Protein AF-A0A285B069-F1 (afdb_monomer_lite)

Sequence (95 aa):
MEKVTLKVKNGPDIAFNGEEVAYEHILEEDTALRVYDTEKGHWLMTLTSNDDVLLKHEIIENKSVESLVKSLGYTAYAKSIYKQLGIDTTNNLDI

Structure (mmCIF, N/CA/C/O backbone):
data_AF-A0A285B069-F1
#
_entry.id   AF-A0A285B069-F1
#
loop_
_atom_site.group_PDB
_atom_site.id
_atom_site.type_symbol
_atom_site.label_atom_id
_atom_site.label_alt_id
_atom_site.label_comp_id
_atom_site.label_asym_id
_atom_site.label_entity_id
_atom_site.label_seq_id
_atom_site.pdbx_PDB_ins_code
_atom_site.Cartn_x
_atom_site.Cartn_y
_atom_site.Cartn_z
_atom_site.occupancy
_atom_site.B_iso_or_equiv
_atom_site.auth_seq_id
_atom_site.auth_comp_id
_atom_site.auth_asym_id
_atom_site.auth_atom_id
_atom_site.pdbx_PDB_model_num
ATOM 1 N N . MET A 1 1 ? -12.580 -8.400 -2.240 1.00 89.88 1 MET A N 1
ATOM 2 C CA . MET A 1 1 ? -11.280 -9.092 -2.052 1.00 89.88 1 MET A CA 1
ATOM 3 C C . MET A 1 1 ? -10.988 -10.093 -3.156 1.00 89.88 1 MET A C 1
ATOM 5 O O . MET A 1 1 ? -11.813 -10.950 -3.459 1.00 89.88 1 MET A O 1
ATOM 9 N N . GLU A 1 2 ? -9.788 -9.987 -3.712 1.00 94.62 2 GLU A N 1
ATOM 10 C CA . GLU A 1 2 ? -9.225 -10.837 -4.759 1.00 94.62 2 GLU A CA 1
ATOM 11 C C . GLU A 1 2 ? -7.770 -11.204 -4.432 1.00 94.62 2 GLU A C 1
ATOM 13 O O . GLU A 1 2 ? -7.180 -10.675 -3.487 1.00 94.62 2 GLU A O 1
ATOM 18 N N . LYS A 1 3 ? -7.182 -12.128 -5.197 1.00 96.62 3 LYS A N 1
ATOM 19 C CA . LYS A 1 3 ? -5.771 -12.487 -5.036 1.00 96.62 3 LYS A CA 1
ATOM 20 C C . LYS A 1 3 ? -4.891 -11.446 -5.730 1.00 96.62 3 LYS A C 1
ATOM 22 O O . LYS A 1 3 ? -4.838 -11.404 -6.955 1.00 96.62 3 LYS A O 1
ATOM 27 N N . VAL A 1 4 ? -4.142 -10.682 -4.948 1.00 96.81 4 VAL A N 1
ATOM 28 C CA . VAL A 1 4 ? -3.151 -9.708 -5.416 1.00 96.81 4 VAL A CA 1
ATOM 29 C C . VAL A 1 4 ? -1.774 -10.370 -5.469 1.00 96.81 4 VAL A C 1
ATOM 31 O O . VAL A 1 4 ? -1.420 -11.163 -4.593 1.00 96.81 4 VAL A O 1
ATOM 34 N N . THR A 1 5 ? -0.992 -10.063 -6.506 1.00 97.00 5 THR A N 1
ATOM 35 C CA . THR A 1 5 ? 0.397 -10.527 -6.656 1.00 97.00 5 THR A CA 1
ATOM 36 C C . THR A 1 5 ? 1.313 -9.330 -6.884 1.00 97.00 5 THR A C 1
ATOM 38 O O . THR A 1 5 ? 1.086 -8.544 -7.797 1.00 97.00 5 THR A O 1
ATOM 41 N N . LEU A 1 6 ? 2.343 -9.194 -6.051 1.00 96.19 6 LEU A N 1
ATOM 42 C CA . LEU A 1 6 ? 3.346 -8.137 -6.112 1.00 96.19 6 LEU A CA 1
ATOM 43 C C . LEU A 1 6 ? 4.655 -8.713 -6.645 1.00 96.19 6 LEU A C 1
ATOM 45 O O . LEU A 1 6 ? 5.200 -9.663 -6.074 1.00 96.19 6 LEU A O 1
ATOM 49 N N . LYS A 1 7 ? 5.177 -8.102 -7.707 1.00 97.06 7 LYS A N 1
ATOM 50 C CA . LYS A 1 7 ? 6.427 -8.515 -8.342 1.00 97.06 7 LYS A CA 1
ATOM 51 C C . LYS A 1 7 ? 7.629 -8.055 -7.527 1.00 97.06 7 LYS A C 1
ATOM 53 O O . LYS A 1 7 ? 7.754 -6.866 -7.242 1.00 97.06 7 LYS A O 1
ATOM 58 N N . VAL A 1 8 ? 8.552 -8.956 -7.201 1.00 95.38 8 VAL A N 1
ATOM 59 C CA . VAL A 1 8 ? 9.762 -8.618 -6.427 1.00 95.38 8 VAL A CA 1
ATOM 60 C C . VAL A 1 8 ? 11.008 -8.757 -7.297 1.00 95.38 8 VAL A C 1
ATOM 62 O O . VAL A 1 8 ? 11.235 -9.782 -7.939 1.00 95.38 8 VAL A O 1
ATOM 65 N N . LYS A 1 9 ? 11.864 -7.728 -7.326 1.00 92.75 9 LYS A N 1
ATOM 66 C CA . LYS A 1 9 ? 13.113 -7.791 -8.099 1.00 92.75 9 LYS A CA 1
ATOM 67 C C . LYS A 1 9 ? 14.049 -8.839 -7.501 1.00 92.75 9 LYS A C 1
ATOM 69 O O . LYS A 1 9 ? 14.421 -8.735 -6.338 1.00 92.75 9 LYS A O 1
ATOM 74 N N . ASN A 1 10 ? 14.496 -9.786 -8.327 1.00 91.94 10 ASN A N 1
ATOM 75 C CA . ASN A 1 10 ? 15.445 -10.840 -7.946 1.00 91.94 10 ASN A CA 1
ATOM 76 C C . ASN A 1 10 ? 14.960 -11.745 -6.794 1.00 91.94 10 ASN A C 1
ATOM 78 O O . ASN A 1 10 ? 15.781 -12.299 -6.065 1.00 91.94 10 ASN A O 1
ATOM 82 N N . GLY A 1 11 ? 13.646 -11.896 -6.619 1.00 90.44 11 GLY A N 1
ATOM 83 C CA . GLY A 1 11 ? 13.063 -12.710 -5.557 1.00 90.44 11 GLY A CA 1
ATOM 84 C C . GLY A 1 11 ? 11.739 -13.344 -5.977 1.00 90.44 11 GLY A C 1
ATOM 85 O O . GLY A 1 11 ? 11.258 -13.083 -7.080 1.00 90.44 11 GLY A O 1
ATOM 86 N N . PRO A 1 12 ? 11.162 -14.204 -5.123 1.00 93.38 12 PRO A N 1
ATOM 87 C CA . PRO A 1 12 ? 9.822 -14.720 -5.347 1.00 93.38 12 PRO A CA 1
ATOM 88 C C . PRO A 1 12 ? 8.789 -13.599 -5.204 1.00 93.38 12 PRO A C 1
ATOM 90 O O . PRO A 1 12 ? 8.907 -12.743 -4.324 1.00 93.38 12 PRO A O 1
ATOM 93 N N . ASP A 1 13 ? 7.759 -13.648 -6.042 1.00 96.56 13 ASP A N 1
ATOM 94 C CA . ASP A 1 13 ? 6.616 -12.748 -5.934 1.00 96.56 13 ASP A CA 1
ATOM 95 C C . ASP A 1 13 ? 5.872 -12.961 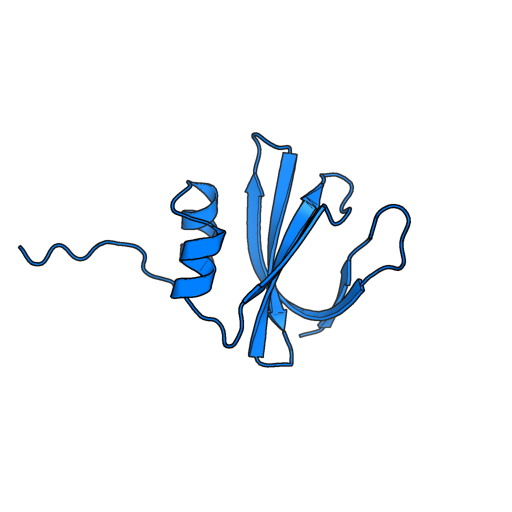-4.609 1.00 96.56 13 ASP A C 1
ATOM 97 O O . ASP A 1 13 ? 5.814 -14.069 -4.063 1.00 96.56 13 ASP A O 1
ATOM 101 N N . ILE A 1 14 ? 5.269 -11.889 -4.103 1.00 94.94 14 ILE A N 1
ATOM 102 C CA . ILE A 1 14 ? 4.442 -11.924 -2.897 1.00 94.94 14 ILE A CA 1
ATOM 103 C C . ILE A 1 14 ? 2.985 -11.991 -3.333 1.00 94.94 14 ILE A C 1
ATOM 105 O O . ILE A 1 14 ? 2.526 -11.131 -4.076 1.00 94.94 14 ILE A O 1
ATOM 109 N N . ALA A 1 15 ? 2.240 -12.980 -2.847 1.00 96.38 15 ALA A N 1
ATOM 110 C CA . ALA A 1 15 ? 0.810 -13.091 -3.105 1.00 96.38 15 ALA A CA 1
ATOM 111 C C . ALA A 1 15 ? 0.011 -13.054 -1.801 1.00 96.38 15 ALA A C 1
ATOM 113 O O . ALA A 1 15 ? 0.399 -13.670 -0.808 1.00 96.38 15 ALA A O 1
ATOM 114 N N . PHE A 1 16 ? -1.121 -12.357 -1.821 1.00 96.06 16 PHE A N 1
ATOM 115 C CA . PHE A 1 16 ? -2.044 -12.250 -0.693 1.00 96.06 16 PHE A CA 1
ATOM 116 C C . PHE A 1 16 ? -3.465 -11.986 -1.200 1.00 96.06 16 PHE A C 1
ATOM 118 O O . PHE A 1 16 ? -3.649 -11.572 -2.342 1.00 96.06 16 PHE A O 1
ATOM 125 N N . ASN A 1 17 ? -4.474 -12.221 -0.362 1.00 97.88 17 ASN A N 1
ATOM 126 C CA . ASN A 1 17 ? -5.841 -11.815 -0.675 1.00 97.88 17 ASN A CA 1
ATOM 127 C C . ASN A 1 17 ? -6.116 -10.439 -0.071 1.00 97.88 17 ASN A C 1
ATOM 129 O O . ASN A 1 17 ? -5.908 -10.222 1.130 1.00 97.88 17 ASN A O 1
ATOM 133 N N . GLY A 1 18 ? -6.601 -9.522 -0.897 1.00 97.44 18 GLY A N 1
ATOM 134 C CA . GLY A 1 18 ? -6.924 -8.175 -0.464 1.00 97.44 18 GLY A CA 1
ATOM 135 C C . GLY A 1 18 ? -7.722 -7.393 -1.491 1.00 97.44 18 GLY A C 1
ATOM 136 O O . GLY A 1 18 ? -8.228 -7.939 -2.471 1.00 97.44 18 GLY A O 1
ATOM 137 N N . GLU A 1 19 ? -7.883 -6.111 -1.219 1.00 98.00 19 GLU A N 1
ATOM 138 C CA . GLU A 1 19 ? -8.616 -5.164 -2.048 1.00 98.00 19 GLU A CA 1
ATOM 139 C C . GLU A 1 19 ? -7.911 -3.817 -1.977 1.00 98.00 19 GLU A C 1
ATOM 141 O O . GLU A 1 19 ? -7.604 -3.350 -0.882 1.00 98.00 19 GLU A O 1
ATOM 146 N N . GLU A 1 20 ? -7.597 -3.219 -3.124 1.00 98.00 20 GLU A N 1
ATOM 147 C CA . GLU A 1 20 ? -7.009 -1.881 -3.146 1.00 98.00 20 GLU A CA 1
ATOM 148 C C . GLU A 1 20 ? -8.046 -0.872 -2.641 1.00 98.00 20 GLU A C 1
ATOM 150 O O . GLU A 1 20 ? -9.160 -0.801 -3.152 1.00 98.00 20 GLU A O 1
ATOM 155 N N . VAL A 1 21 ? -7.678 -0.110 -1.612 1.00 98.19 21 VAL A N 1
ATOM 156 C CA . VAL A 1 21 ? -8.550 0.880 -0.962 1.00 98.19 21 VAL A CA 1
ATOM 157 C C . VAL A 1 21 ? -8.013 2.304 -1.065 1.00 98.19 21 VAL A C 1
ATOM 159 O O . VAL A 1 21 ? -8.748 3.251 -0.793 1.00 98.19 21 VAL A O 1
ATOM 162 N N . ALA A 1 22 ? -6.748 2.472 -1.453 1.00 98.25 22 ALA A N 1
ATOM 163 C CA . ALA A 1 22 ? -6.193 3.770 -1.804 1.00 98.25 22 ALA A CA 1
ATOM 164 C C . ALA A 1 22 ? -5.000 3.632 -2.756 1.00 98.25 22 ALA A C 1
ATOM 166 O O . ALA A 1 22 ? -4.211 2.690 -2.645 1.00 98.25 22 ALA A O 1
ATOM 167 N N . TYR A 1 23 ? -4.845 4.619 -3.635 1.00 97.81 23 TYR A N 1
ATOM 168 C CA . TYR A 1 23 ? -3.767 4.698 -4.617 1.00 97.81 23 TYR A CA 1
ATOM 169 C C . TYR A 1 23 ? -3.298 6.141 -4.803 1.00 97.81 23 TYR A C 1
ATOM 171 O O . TYR A 1 23 ? -4.107 7.069 -4.828 1.00 97.81 23 TYR A O 1
ATOM 179 N N . GLU A 1 24 ? -1.990 6.328 -4.967 1.00 97.06 24 GLU A N 1
ATOM 180 C CA . GLU A 1 24 ? -1.412 7.598 -5.393 1.00 97.06 24 GLU A CA 1
ATOM 181 C C . GLU A 1 24 ? -0.137 7.390 -6.221 1.00 97.06 24 GLU A C 1
ATOM 183 O O . GLU A 1 24 ? 0.716 6.569 -5.871 1.00 97.06 24 GLU A O 1
ATOM 188 N N . HIS A 1 25 ? 0.019 8.166 -7.299 1.00 96.75 25 HIS A N 1
ATOM 189 C CA . HIS A 1 25 ? 1.250 8.200 -8.097 1.00 96.75 25 HIS A CA 1
ATOM 190 C C . HIS A 1 25 ? 2.115 9.376 -7.648 1.00 96.75 25 HIS A C 1
ATOM 192 O O . HIS A 1 25 ? 1.761 10.545 -7.802 1.00 96.75 25 HIS A O 1
ATOM 198 N N . ILE A 1 26 ? 3.280 9.070 -7.085 1.00 95.00 26 ILE A N 1
ATOM 199 C CA . ILE A 1 26 ? 4.246 10.054 -6.607 1.00 95.00 26 ILE A CA 1
ATOM 200 C C . ILE A 1 26 ? 5.133 10.465 -7.787 1.00 95.00 26 ILE A C 1
ATOM 202 O O . ILE A 1 26 ? 6.177 9.866 -8.040 1.00 95.00 26 ILE A O 1
ATOM 206 N N . LEU A 1 27 ? 4.707 11.502 -8.516 1.00 90.62 27 LEU A N 1
ATOM 207 C CA . LEU A 1 27 ? 5.361 11.972 -9.748 1.00 90.62 27 LEU A CA 1
ATOM 208 C C . L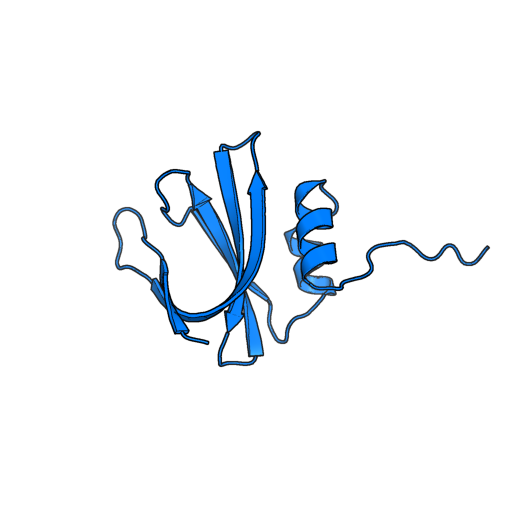EU A 1 27 ? 6.851 12.314 -9.582 1.00 90.62 27 LEU A C 1
ATOM 210 O O . LEU A 1 27 ? 7.626 12.107 -10.510 1.00 90.62 27 LEU A O 1
ATOM 214 N N . GLU A 1 28 ? 7.256 12.838 -8.422 1.00 90.38 28 GLU A N 1
ATOM 215 C CA . GLU A 1 28 ? 8.650 13.232 -8.156 1.00 90.38 28 GLU A CA 1
ATOM 216 C C . GLU A 1 28 ? 9.612 12.035 -8.123 1.00 90.38 28 GLU A C 1
ATOM 218 O O . GLU A 1 28 ? 10.779 12.169 -8.485 1.00 90.38 28 GLU A O 1
ATOM 223 N N . GLU A 1 29 ? 9.117 10.868 -7.710 1.00 90.31 29 GLU A N 1
ATOM 224 C CA . GLU A 1 29 ? 9.901 9.636 -7.572 1.00 90.31 29 GLU A CA 1
ATOM 225 C C . GLU A 1 29 ? 9.579 8.610 -8.669 1.00 90.31 29 GLU A C 1
ATOM 227 O O . GLU A 1 29 ? 10.252 7.586 -8.769 1.00 90.31 29 GLU A O 1
ATOM 232 N N . ASP A 1 30 ? 8.554 8.881 -9.482 1.00 94.69 30 ASP A N 1
ATOM 233 C CA . ASP A 1 30 ? 7.942 7.947 -10.429 1.00 94.69 30 ASP A CA 1
ATOM 234 C C . ASP A 1 30 ? 7.598 6.587 -9.785 1.00 94.69 30 ASP A C 1
ATOM 236 O O . ASP A 1 30 ? 7.900 5.503 -10.298 1.00 94.69 30 ASP A O 1
ATOM 240 N N . THR A 1 31 ? 6.979 6.655 -8.602 1.00 96.62 31 THR A N 1
ATOM 241 C CA . THR A 1 31 ? 6.571 5.492 -7.805 1.00 96.62 31 THR A CA 1
ATOM 242 C C . THR A 1 31 ? 5.082 5.512 -7.492 1.00 96.62 31 THR A C 1
ATOM 244 O O . THR A 1 31 ? 4.467 6.564 -7.346 1.00 96.62 31 THR A O 1
ATOM 247 N N . ALA A 1 32 ? 4.481 4.334 -7.358 1.00 97.19 32 ALA A N 1
ATOM 248 C CA . ALA A 1 32 ? 3.079 4.187 -6.997 1.00 97.19 32 ALA A CA 1
ATOM 249 C C . ALA A 1 32 ? 2.940 3.680 -5.560 1.00 97.19 32 ALA A C 1
ATOM 251 O O . ALA A 1 32 ? 3.423 2.596 -5.219 1.00 97.19 32 ALA A O 1
ATOM 252 N N . LEU A 1 33 ? 2.248 4.458 -4.732 1.00 97.62 33 LEU A N 1
ATOM 253 C CA . LEU A 1 33 ? 1.854 4.092 -3.381 1.00 97.62 33 LEU A CA 1
ATOM 254 C C . LEU A 1 33 ? 0.447 3.493 -3.421 1.00 97.62 33 LEU A C 1
ATOM 256 O O . LEU A 1 33 ? -0.492 4.130 -3.888 1.00 97.62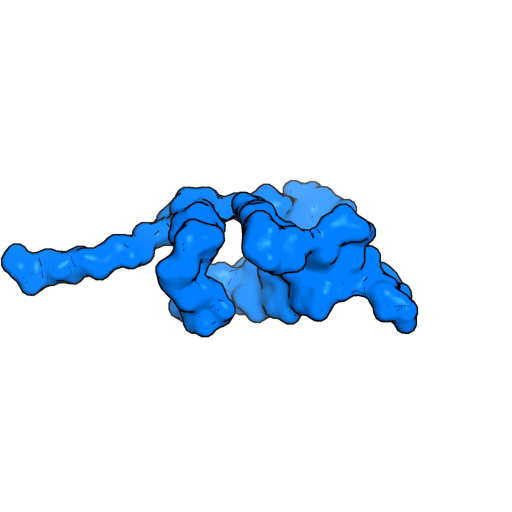 33 LEU A O 1
ATOM 260 N N . ARG A 1 34 ? 0.295 2.272 -2.912 1.00 98.00 34 ARG A N 1
ATOM 261 C CA . ARG A 1 34 ? -0.992 1.571 -2.808 1.00 98.00 34 ARG A CA 1
ATOM 262 C C . ARG A 1 34 ? -1.231 1.125 -1.380 1.00 98.00 34 ARG A C 1
ATOM 264 O O . ARG A 1 34 ? -0.287 0.744 -0.684 1.00 98.00 34 ARG A O 1
ATO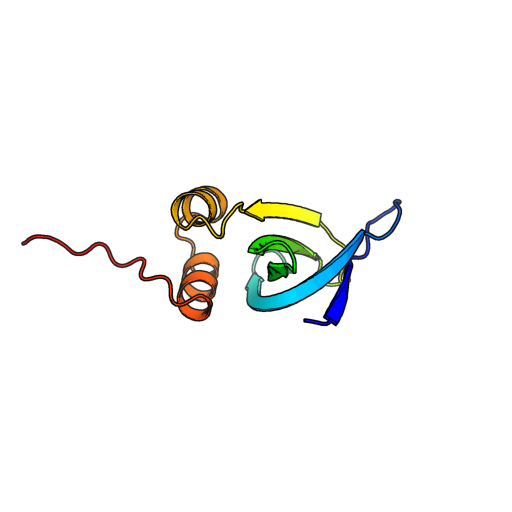M 271 N N . VAL A 1 35 ? -2.489 1.139 -0.966 1.00 98.38 35 VAL A N 1
ATOM 272 C CA . VAL A 1 35 ? -2.942 0.566 0.300 1.00 98.38 35 VAL A CA 1
ATOM 273 C C . VAL A 1 35 ? -3.996 -0.479 -0.010 1.00 98.38 35 VAL A C 1
ATOM 275 O O . VAL A 1 35 ? -4.992 -0.188 -0.668 1.00 98.38 35 VAL A O 1
ATOM 278 N N . TYR A 1 36 ? -3.781 -1.689 0.491 1.00 98.44 36 TYR A N 1
ATOM 279 C CA . TYR A 1 36 ? -4.710 -2.798 0.353 1.00 98.44 36 TYR 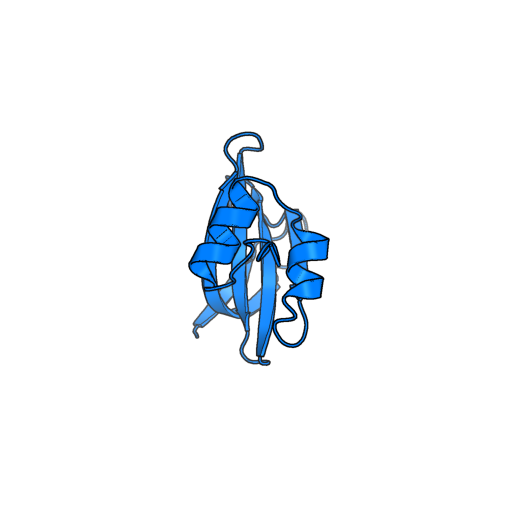A CA 1
ATOM 280 C C . TYR A 1 36 ? -5.330 -3.140 1.700 1.00 98.44 36 TYR A C 1
ATOM 282 O O . TYR A 1 36 ? -4.613 -3.311 2.686 1.00 98.44 36 TYR A O 1
ATOM 290 N N . ASP A 1 37 ? -6.647 -3.305 1.740 1.00 98.12 37 ASP A N 1
ATOM 291 C CA . ASP A 1 37 ? -7.322 -3.996 2.832 1.00 98.12 37 ASP A CA 1
ATOM 292 C C . ASP A 1 37 ? -7.122 -5.501 2.671 1.00 98.12 37 ASP A C 1
ATOM 294 O O . ASP A 1 37 ? -7.424 -6.076 1.626 1.00 98.12 37 ASP A O 1
ATOM 298 N N . THR A 1 38 ? -6.554 -6.140 3.685 1.00 97.75 38 THR A N 1
ATOM 299 C CA . THR A 1 38 ? -6.207 -7.564 3.645 1.00 97.75 38 THR A CA 1
ATOM 300 C C . THR A 1 38 ? -7.311 -8.406 4.271 1.00 97.75 38 THR A C 1
ATOM 302 O O . THR A 1 38 ? -8.011 -7.961 5.179 1.00 97.75 38 THR A O 1
ATOM 305 N N . GLU A 1 39 ? -7.413 -9.678 3.876 1.00 96.38 39 GLU A N 1
ATOM 306 C CA . GLU A 1 39 ? -8.376 -10.628 4.470 1.00 96.38 39 GLU A CA 1
ATOM 307 C C . GLU A 1 39 ? -8.255 -10.774 6.000 1.00 96.38 39 GLU A C 1
ATOM 309 O O . GLU A 1 39 ? -9.198 -11.188 6.670 1.00 96.38 39 GLU A O 1
ATOM 314 N N . LYS A 1 40 ? -7.095 -10.413 6.563 1.00 94.88 40 LYS A N 1
ATOM 315 C CA . LYS A 1 40 ? -6.800 -10.467 8.000 1.00 94.88 40 LYS A CA 1
ATOM 316 C C . LYS A 1 40 ? -7.191 -9.191 8.755 1.00 94.88 40 LYS A C 1
ATOM 318 O O . LYS A 1 40 ? -6.930 -9.095 9.949 1.00 94.88 40 LYS A O 1
ATOM 323 N N . GLY A 1 41 ? -7.799 -8.210 8.085 1.00 96.00 41 GLY A N 1
ATOM 324 C CA . GLY A 1 41 ? -8.221 -6.948 8.699 1.00 96.00 41 GLY A CA 1
ATOM 325 C C . GLY A 1 41 ? -7.070 -5.977 8.982 1.00 96.00 41 GLY A C 1
ATOM 326 O O . GLY A 1 41 ? -7.185 -5.114 9.852 1.00 96.00 41 GLY A O 1
ATOM 327 N N . HIS A 1 42 ? -5.950 -6.113 8.273 1.00 97.88 42 HIS A N 1
ATOM 328 C CA . HIS A 1 42 ? -4.836 -5.159 8.292 1.00 97.88 42 HIS A CA 1
ATOM 329 C C . HIS A 1 42 ? -4.790 -4.374 6.987 1.00 97.88 42 HIS A C 1
ATOM 331 O O . HIS A 1 42 ? -5.308 -4.842 5.971 1.00 97.88 42 HIS A O 1
ATOM 337 N N . TRP A 1 43 ? -4.096 -3.239 6.990 1.00 98.31 43 TRP A N 1
ATOM 338 C CA . TRP A 1 43 ? -3.683 -2.612 5.740 1.00 98.31 43 TRP A CA 1
ATOM 339 C C . TRP A 1 43 ? -2.288 -3.081 5.340 1.00 98.31 43 TRP A C 1
ATOM 341 O O . TRP A 1 43 ? -1.376 -3.102 6.163 1.00 98.31 43 TRP A O 1
ATOM 351 N N . LEU A 1 44 ? -2.112 -3.436 4.069 1.00 98.25 44 LEU A N 1
ATOM 352 C CA . LEU A 1 44 ? -0.798 -3.582 3.454 1.00 98.25 44 LEU A CA 1
ATOM 353 C C . LEU A 1 44 ? -0.531 -2.345 2.606 1.00 98.25 44 LEU A C 1
ATOM 355 O O . LEU A 1 44 ? -1.214 -2.107 1.614 1.00 98.25 44 LEU A O 1
ATOM 359 N N . MET A 1 45 ? 0.481 -1.581 2.983 1.00 97.88 45 MET A N 1
ATOM 360 C CA . MET A 1 45 ? 0.971 -0.461 2.200 1.00 97.88 45 MET A CA 1
ATOM 361 C C . MET A 1 45 ? 2.130 -0.928 1.322 1.00 97.88 45 MET A C 1
ATOM 363 O O . MET A 1 45 ? 3.038 -1.608 1.801 1.00 97.88 45 MET A O 1
ATOM 367 N N . THR A 1 46 ? 2.125 -0.560 0.045 1.00 97.88 46 THR A N 1
ATOM 368 C CA . THR A 1 46 ? 3.182 -0.917 -0.908 1.00 97.88 46 THR A CA 1
ATOM 369 C C . THR A 1 46 ? 3.624 0.296 -1.699 1.00 97.88 46 THR A C 1
ATOM 371 O O . THR A 1 46 ? 2.783 1.072 -2.141 1.00 97.88 46 THR A O 1
ATOM 374 N N . LEU A 1 47 ? 4.923 0.399 -1.946 1.00 97.19 47 LEU A N 1
ATOM 375 C CA . LEU A 1 47 ? 5.509 1.328 -2.897 1.00 97.19 47 LEU A CA 1
ATOM 376 C C . LEU A 1 47 ? 6.105 0.522 -4.050 1.00 97.19 47 LEU A C 1
ATOM 378 O O . LEU A 1 47 ? 6.951 -0.347 -3.810 1.00 97.19 47 LEU A O 1
ATOM 382 N N . THR A 1 48 ? 5.682 0.792 -5.282 1.00 97.38 48 THR A N 1
ATOM 383 C CA . THR A 1 48 ? 6.218 0.144 -6.488 1.00 97.38 48 THR A CA 1
ATOM 384 C C . THR A 1 48 ? 6.876 1.156 -7.414 1.00 97.38 48 THR A C 1
ATOM 386 O O . THR A 1 48 ? 6.519 2.331 -7.401 1.00 97.38 48 THR A O 1
ATOM 389 N N . SER A 1 49 ? 7.819 0.709 -8.240 1.00 96.31 49 SER A N 1
ATOM 390 C CA . SER A 1 49 ? 8.296 1.505 -9.374 1.00 96.31 49 SER A CA 1
ATOM 391 C C . SER A 1 49 ? 7.249 1.556 -10.493 1.00 96.31 49 SER A C 1
ATOM 393 O O . SER A 1 49 ? 6.258 0.824 -10.456 1.00 96.31 49 SER A O 1
ATOM 395 N N . ASN A 1 50 ? 7.515 2.373 -11.514 1.00 91.31 50 ASN A N 1
ATOM 396 C CA . ASN A 1 50 ? 6.743 2.444 -12.760 1.00 91.31 50 ASN A CA 1
ATOM 397 C C . ASN A 1 50 ? 6.711 1.114 -13.557 1.00 91.31 50 ASN A C 1
ATOM 399 O O . ASN A 1 50 ? 5.797 0.863 -14.329 1.00 91.31 50 ASN A O 1
ATOM 403 N N . ASP A 1 51 ? 7.661 0.203 -13.313 1.00 92.38 51 ASP A N 1
ATOM 404 C CA . ASP A 1 51 ? 7.660 -1.161 -13.881 1.00 92.38 51 ASP A CA 1
ATOM 405 C C . ASP A 1 51 ? 6.842 -2.174 -13.041 1.00 92.38 51 ASP A C 1
ATOM 407 O O . ASP A 1 51 ? 7.037 -3.391 -13.162 1.00 92.38 51 ASP A O 1
ATOM 411 N N . ASP A 1 52 ? 6.001 -1.684 -12.121 1.00 93.25 52 ASP A N 1
ATOM 412 C CA . ASP A 1 52 ? 5.214 -2.456 -11.145 1.00 93.25 52 ASP A CA 1
ATOM 413 C C . ASP A 1 52 ? 6.050 -3.423 -10.283 1.00 93.25 52 ASP A C 1
ATOM 415 O O . ASP A 1 52 ? 5.595 -4.479 -9.836 1.00 93.25 52 ASP A O 1
ATOM 419 N N . VAL A 1 53 ? 7.304 -3.057 -10.014 1.00 96.75 53 VAL A N 1
ATOM 420 C CA . VAL A 1 53 ? 8.193 -3.810 -9.125 1.00 96.75 53 VAL A CA 1
ATOM 421 C C . VAL A 1 53 ? 8.095 -3.253 -7.712 1.00 96.75 53 VAL A C 1
ATOM 423 O O . VAL A 1 53 ? 8.256 -2.054 -7.497 1.00 96.75 53 VAL A O 1
ATOM 426 N N . LEU A 1 54 ? 7.887 -4.128 -6.731 1.00 97.25 54 LEU A N 1
ATOM 427 C CA . LEU A 1 54 ? 7.834 -3.777 -5.319 1.00 97.25 54 LEU A CA 1
ATOM 428 C C . LEU A 1 54 ? 9.184 -3.234 -4.834 1.00 97.25 54 LEU A C 1
ATOM 430 O O . LEU A 1 54 ? 10.198 -3.933 -4.866 1.00 97.25 54 LEU A O 1
ATOM 434 N N . LEU A 1 55 ? 9.171 -1.994 -4.347 1.00 95.88 55 LEU A N 1
ATOM 435 C CA . LEU A 1 55 ? 10.322 -1.310 -3.756 1.00 95.88 55 LEU A CA 1
ATOM 436 C C . LEU A 1 55 ? 10.293 -1.404 -2.231 1.00 95.88 55 LEU A C 1
ATOM 438 O O . LEU A 1 55 ? 11.311 -1.676 -1.597 1.00 95.88 55 LEU A O 1
ATOM 442 N N . LYS A 1 56 ? 9.114 -1.193 -1.639 1.00 95.12 56 LYS A N 1
ATOM 443 C CA . LYS A 1 56 ? 8.888 -1.255 -0.193 1.00 95.12 56 LYS A CA 1
ATOM 444 C C . LYS A 1 56 ? 7.484 -1.776 0.089 1.00 95.12 56 LYS A C 1
ATOM 446 O O . LYS A 1 56 ? 6.559 -1.508 -0.671 1.00 95.12 56 LYS A O 1
ATOM 451 N N . HIS A 1 57 ? 7.316 -2.476 1.203 1.00 96.50 57 HIS A N 1
ATOM 452 C CA . HIS A 1 57 ? 6.002 -2.747 1.771 1.00 96.50 57 HIS A CA 1
ATOM 453 C C . HIS A 1 57 ? 6.032 -2.597 3.291 1.00 96.50 57 HIS A C 1
ATOM 455 O O . HIS A 1 57 ? 7.095 -2.675 3.908 1.00 96.50 57 HIS A O 1
ATOM 461 N N . GLU A 1 58 ? 4.865 -2.380 3.880 1.00 97.38 58 GLU A N 1
ATOM 462 C CA . GLU A 1 58 ? 4.677 -2.262 5.320 1.00 97.38 58 GLU A CA 1
ATOM 463 C C . GLU A 1 58 ? 3.264 -2.717 5.692 1.00 97.38 58 GLU A C 1
ATOM 465 O O . GLU A 1 58 ? 2.297 -2.365 5.016 1.00 97.38 58 GLU A O 1
ATOM 470 N N . ILE A 1 59 ? 3.140 -3.513 6.754 1.00 97.81 59 ILE A N 1
ATOM 471 C CA . ILE A 1 59 ? 1.840 -3.924 7.289 1.00 97.81 59 ILE A CA 1
ATOM 472 C C . ILE A 1 59 ? 1.461 -2.954 8.404 1.00 97.81 59 ILE A C 1
ATOM 474 O O . ILE A 1 59 ? 2.184 -2.817 9.387 1.00 97.81 59 ILE A O 1
ATOM 478 N N . ILE A 1 60 ? 0.303 -2.320 8.259 1.00 97.94 60 ILE A N 1
ATOM 479 C CA . ILE A 1 60 ? -0.327 -1.506 9.292 1.00 97.94 60 ILE A CA 1
ATOM 480 C C . ILE A 1 60 ? -1.380 -2.369 9.987 1.00 97.94 60 ILE A C 1
ATOM 482 O O . ILE A 1 60 ? -2.485 -2.598 9.477 1.00 97.94 60 ILE A O 1
ATOM 486 N N . GLU A 1 61 ? -1.011 -2.881 11.157 1.00 97.19 61 GLU A N 1
ATOM 487 C CA . GLU A 1 61 ? -1.872 -3.761 11.940 1.00 97.19 61 GLU A CA 1
ATOM 488 C C . GLU A 1 61 ? -3.153 -3.051 12.380 1.00 97.19 61 GLU A C 1
ATOM 490 O O . GLU A 1 61 ? -3.157 -1.869 12.729 1.00 97.19 61 GLU A O 1
ATOM 495 N N . ASN A 1 62 ? -4.256 -3.801 12.350 1.00 96.38 62 ASN A N 1
ATOM 496 C CA . ASN A 1 62 ? -5.589 -3.369 12.781 1.00 96.38 62 ASN A CA 1
ATOM 497 C C . ASN A 1 62 ? -6.047 -2.021 12.199 1.00 96.38 62 ASN A C 1
ATOM 499 O O . ASN A 1 62 ? -6.844 -1.325 12.824 1.00 96.38 62 ASN A O 1
ATOM 503 N N . LYS A 1 63 ? -5.528 -1.639 11.021 1.00 96.19 63 LYS A N 1
ATOM 504 C CA . LYS A 1 63 ? -5.820 -0.352 10.367 1.00 96.19 63 LYS A CA 1
ATOM 505 C C . LYS A 1 63 ? -5.534 0.848 11.283 1.00 96.19 63 LYS A C 1
ATOM 507 O O . LYS A 1 63 ? -6.263 1.837 11.286 1.00 96.19 63 LYS A O 1
ATOM 512 N N . SER A 1 64 ? -4.470 0.749 12.084 1.00 96.25 64 SER A N 1
ATOM 513 C CA . SER A 1 64 ? -4.028 1.809 12.991 1.00 96.25 64 SER A CA 1
ATOM 514 C C . SER A 1 64 ? -3.710 3.097 12.224 1.00 96.25 64 SER A C 1
ATOM 516 O O . SER A 1 64 ? -2.696 3.191 11.528 1.00 96.25 64 SER A O 1
ATOM 518 N N . VAL A 1 65 ? -4.567 4.110 12.381 1.00 94.31 65 VAL A N 1
ATOM 519 C CA . VAL A 1 65 ? -4.377 5.439 11.779 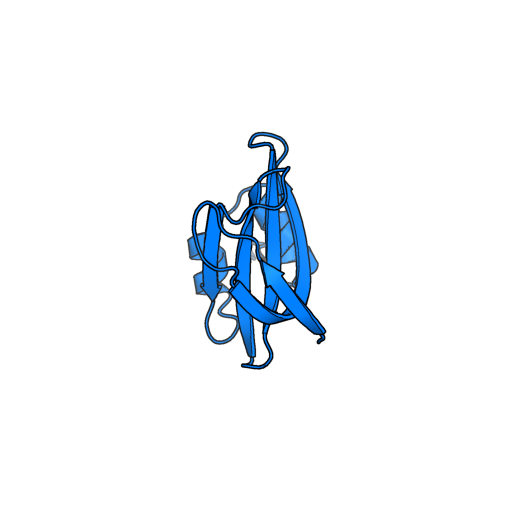1.00 94.31 65 VAL A CA 1
ATOM 520 C C . VAL A 1 65 ? -3.094 6.087 12.291 1.00 94.31 65 VAL A C 1
ATOM 522 O O . VAL A 1 65 ? -2.352 6.667 11.508 1.00 94.31 65 VAL A O 1
ATOM 525 N N . GLU A 1 66 ? -2.787 5.943 13.581 1.00 93.25 66 GLU A N 1
ATOM 526 C CA . GLU A 1 66 ? -1.549 6.465 14.168 1.00 93.25 66 GLU A CA 1
ATOM 527 C C . GLU A 1 66 ? -0.313 5.872 13.480 1.00 93.25 66 GLU A C 1
ATOM 529 O O . GLU A 1 66 ? 0.598 6.603 13.089 1.00 93.25 66 GLU A O 1
ATOM 534 N N . SER A 1 67 ? -0.295 4.551 13.283 1.00 95.69 67 SER A N 1
ATOM 535 C CA . SER A 1 67 ? 0.804 3.865 12.600 1.00 95.69 67 SER A CA 1
ATOM 536 C C . SER A 1 67 ? 0.906 4.301 11.141 1.00 95.69 67 SER A C 1
ATOM 538 O O . SER A 1 67 ? 2.003 4.592 10.676 1.00 95.69 67 SER A O 1
ATOM 540 N N . LEU A 1 68 ? -0.225 4.424 10.440 1.00 94.94 68 LEU A N 1
ATOM 541 C CA . LEU A 1 68 ? -0.249 4.909 9.061 1.00 94.94 68 LEU A CA 1
ATOM 542 C C . LEU A 1 68 ? 0.322 6.333 8.955 1.00 94.94 68 LEU A C 1
ATOM 544 O O . LEU A 1 68 ? 1.186 6.590 8.117 1.00 94.94 68 LEU A O 1
ATOM 548 N N . VAL A 1 69 ? -0.116 7.242 9.830 1.00 93.12 69 VAL A N 1
ATOM 549 C CA . VAL A 1 69 ? 0.352 8.635 9.866 1.00 93.12 69 VAL A CA 1
ATOM 550 C C . VAL A 1 69 ? 1.832 8.715 10.215 1.00 93.12 69 VAL A C 1
ATOM 552 O O . VAL A 1 69 ? 2.565 9.510 9.629 1.00 93.12 69 VAL A O 1
ATOM 555 N N . LYS A 1 70 ? 2.309 7.862 11.123 1.00 93.12 70 LYS A N 1
ATOM 556 C CA . LYS A 1 70 ? 3.732 7.763 11.451 1.00 93.12 70 LYS A CA 1
ATOM 557 C C . LYS A 1 70 ? 4.572 7.321 10.249 1.00 93.12 70 LYS A C 1
ATOM 559 O O . LYS A 1 70 ? 5.686 7.819 10.092 1.00 93.12 70 LYS A O 1
ATOM 564 N N . SER A 1 71 ? 4.053 6.423 9.414 1.00 93.62 71 SER A N 1
ATOM 565 C CA . SER A 1 71 ? 4.781 5.887 8.257 1.00 93.62 71 SER A CA 1
ATOM 566 C C . SER A 1 71 ? 4.734 6.806 7.031 1.00 93.62 71 SER A C 1
ATOM 568 O O . SER A 1 71 ? 5.723 6.880 6.302 1.00 93.62 71 SER A O 1
ATOM 570 N N . LEU A 1 72 ? 3.629 7.527 6.807 1.00 92.44 72 LEU A N 1
ATOM 571 C CA . LEU A 1 72 ? 3.431 8.403 5.639 1.00 92.44 72 LEU A CA 1
ATOM 572 C C . LEU A 1 72 ? 3.702 9.894 5.903 1.00 92.44 72 LEU A C 1
ATOM 574 O O . LEU A 1 72 ? 3.978 10.652 4.970 1.00 92.44 72 LEU A O 1
ATOM 578 N N . GLY A 1 73 ? 3.617 10.347 7.153 1.00 92.19 73 GLY A N 1
ATOM 579 C CA . GLY A 1 73 ? 3.721 11.762 7.502 1.00 92.19 73 GLY A CA 1
ATOM 580 C C . GLY A 1 73 ? 2.574 12.602 6.921 1.00 92.19 73 GLY A C 1
ATOM 581 O O . GLY A 1 73 ? 1.428 12.166 6.862 1.00 92.19 73 GLY A O 1
ATOM 582 N N . TYR A 1 74 ? 2.868 13.836 6.498 1.00 90.94 74 TYR A N 1
ATOM 583 C CA . TYR A 1 74 ? 1.860 14.817 6.051 1.00 90.94 74 TYR A CA 1
ATOM 584 C C . TYR A 1 74 ? 2.142 15.394 4.654 1.00 90.94 74 TYR A C 1
ATOM 586 O O . TYR A 1 74 ? 1.828 16.555 4.369 1.00 90.94 74 TYR A O 1
ATOM 594 N N . THR A 1 75 ? 2.749 14.595 3.777 1.00 90.56 75 THR A N 1
ATOM 595 C CA . THR A 1 75 ? 3.014 14.974 2.380 1.00 90.56 75 THR A CA 1
ATOM 596 C C . THR A 1 75 ? 1.714 15.140 1.577 1.00 90.56 75 THR A C 1
ATOM 598 O O . THR A 1 75 ? 0.630 14.749 2.018 1.00 90.56 75 THR A O 1
ATOM 601 N N . ALA A 1 76 ? 1.800 15.729 0.379 1.00 89.62 76 ALA A N 1
ATOM 602 C CA . ALA A 1 76 ? 0.638 15.883 -0.500 1.00 89.62 76 ALA A CA 1
ATOM 603 C C . ALA A 1 76 ? 0.025 14.526 -0.892 1.00 89.62 76 ALA A C 1
ATOM 605 O O . ALA A 1 76 ? -1.192 14.362 -0.799 1.00 89.62 76 ALA A O 1
ATOM 606 N N . TYR A 1 77 ? 0.864 13.541 -1.235 1.00 92.25 77 TYR A N 1
ATOM 607 C CA . TYR A 1 77 ? 0.403 12.186 -1.541 1.00 92.25 77 TYR A CA 1
ATOM 608 C C . TYR A 1 77 ? -0.207 11.497 -0.310 1.00 92.25 77 TYR A C 1
ATOM 610 O O . TYR A 1 77 ? -1.248 10.857 -0.424 1.00 92.25 77 TYR A O 1
ATOM 618 N N . ALA A 1 78 ? 0.359 11.690 0.890 1.00 93.94 78 ALA A N 1
ATOM 619 C CA . ALA A 1 78 ? -0.192 11.112 2.116 1.00 93.94 78 ALA A CA 1
ATOM 620 C C . ALA A 1 78 ? -1.612 11.631 2.387 1.00 93.94 78 ALA A C 1
ATOM 622 O O . ALA A 1 78 ? -2.513 10.848 2.674 1.00 93.94 78 ALA A O 1
ATOM 623 N N . LYS A 1 79 ? -1.849 12.937 2.201 1.00 93.44 79 LYS A N 1
ATOM 624 C CA . LYS A 1 79 ? -3.187 13.541 2.338 1.00 93.44 79 LYS A CA 1
ATOM 625 C C . LYS A 1 79 ? -4.205 12.964 1.355 1.00 93.44 79 LYS A C 1
ATOM 627 O O . LYS A 1 79 ? -5.368 12.800 1.720 1.00 93.44 79 LYS A O 1
ATOM 632 N N . SER A 1 80 ? -3.784 12.654 0.129 1.00 94.56 80 SER A N 1
ATOM 633 C CA . SER A 1 80 ? -4.638 11.983 -0.856 1.00 94.56 80 SER A CA 1
ATOM 634 C C . SER A 1 80 ? -5.031 10.580 -0.393 1.00 94.56 80 SER A C 1
ATOM 636 O O . SER A 1 80 ? -6.219 10.252 -0.380 1.00 94.56 80 SER A O 1
ATOM 638 N N . ILE A 1 81 ? -4.062 9.797 0.097 1.00 97.31 81 ILE A N 1
ATOM 639 C CA . ILE A 1 81 ? -4.312 8.471 0.678 1.00 97.31 81 ILE A CA 1
ATOM 640 C C . ILE A 1 81 ? -5.278 8.564 1.864 1.00 97.31 81 ILE A C 1
ATOM 642 O O . ILE A 1 81 ? -6.271 7.842 1.899 1.00 97.31 81 ILE A O 1
ATOM 646 N N . TYR A 1 82 ? -5.055 9.484 2.807 1.00 96.12 82 TYR A N 1
ATOM 647 C CA . TYR A 1 82 ? -5.940 9.657 3.964 1.00 96.12 82 TYR A CA 1
ATOM 648 C C . TYR A 1 82 ? -7.376 9.968 3.555 1.00 96.12 82 TYR A C 1
ATOM 650 O O . TYR A 1 82 ? -8.306 9.351 4.068 1.00 96.12 82 TYR A O 1
ATOM 658 N N . LYS A 1 83 ? -7.561 10.858 2.576 1.00 95.50 83 LYS A N 1
ATOM 659 C CA . LYS A 1 83 ? -8.886 11.194 2.053 1.00 95.50 83 LYS A CA 1
ATOM 660 C C . LYS A 1 83 ? -9.595 9.977 1.452 1.00 95.50 83 LYS A C 1
ATOM 662 O O . LYS A 1 83 ? -10.785 9.804 1.699 1.00 95.50 83 LYS A O 1
ATOM 667 N N . GLN A 1 84 ? -8.888 9.145 0.686 1.00 97.56 84 GLN A N 1
ATOM 668 C CA . GLN A 1 84 ? -9.449 7.919 0.102 1.00 97.56 84 GLN A CA 1
ATOM 669 C C . GLN A 1 84 ? -9.835 6.897 1.181 1.00 97.56 84 GLN A C 1
ATOM 671 O O . GLN A 1 84 ? -10.882 6.265 1.085 1.00 97.56 84 GLN A O 1
ATOM 676 N N . LEU A 1 85 ? -9.046 6.815 2.256 1.00 96.44 85 LEU A N 1
ATOM 677 C CA . LEU A 1 85 ? -9.327 5.973 3.422 1.00 96.44 85 LEU A CA 1
ATOM 678 C C . LEU A 1 85 ? -10.379 6.566 4.380 1.00 96.44 85 LEU A C 1
ATOM 680 O O . LEU A 1 85 ? -10.697 5.942 5.392 1.00 96.44 85 LEU A O 1
ATOM 684 N N . GLY A 1 86 ? -10.906 7.764 4.102 1.00 95.00 86 GLY A N 1
ATOM 685 C CA . GLY A 1 86 ? -11.852 8.459 4.981 1.00 95.00 86 GLY A CA 1
ATOM 686 C C . GLY A 1 86 ? -11.247 8.919 6.313 1.00 95.00 86 GLY A C 1
ATOM 687 O O . GLY A 1 86 ? -11.977 9.118 7.282 1.00 95.00 86 GLY A O 1
ATOM 688 N N . ILE A 1 87 ? -9.923 9.069 6.380 1.00 92.50 87 ILE A N 1
ATOM 689 C CA . ILE A 1 87 ? -9.200 9.542 7.560 1.00 92.50 87 ILE A CA 1
ATOM 690 C C . ILE A 1 87 ? -9.189 11.069 7.549 1.00 92.50 87 ILE A C 1
ATOM 692 O O . ILE A 1 87 ? -8.660 11.697 6.628 1.00 92.50 87 ILE A O 1
ATOM 696 N N . ASP A 1 88 ? -9.732 11.662 8.607 1.00 84.75 88 ASP A N 1
ATOM 697 C CA . ASP A 1 88 ? -9.619 13.093 8.842 1.00 84.75 88 ASP A CA 1
ATOM 698 C C . ASP A 1 88 ? -8.267 13.412 9.492 1.00 84.75 88 ASP A C 1
ATOM 700 O O . ASP A 1 88 ? -7.992 13.019 10.625 1.00 84.75 88 ASP A O 1
ATOM 704 N N . THR A 1 89 ? -7.406 14.111 8.752 1.00 74.56 89 THR A N 1
ATOM 705 C CA . THR A 1 89 ? -6.113 14.601 9.250 1.00 74.56 89 THR A CA 1
ATOM 706 C C . THR A 1 89 ? -6.111 16.100 9.516 1.00 74.56 89 THR A C 1
ATOM 708 O O . THR A 1 89 ? -5.040 16.705 9.600 1.00 74.56 89 THR A O 1
ATOM 711 N N . THR A 1 90 ? -7.278 16.746 9.569 1.00 74.38 90 THR A N 1
ATOM 712 C CA . THR A 1 90 ? -7.346 18.128 10.034 1.00 74.38 90 THR A CA 1
ATOM 713 C C . THR A 1 90 ? -7.067 18.162 11.533 1.00 74.38 90 THR A C 1
ATOM 715 O O . THR A 1 90 ? -7.651 17.426 12.324 1.00 74.38 90 THR A O 1
ATOM 718 N N . ASN A 1 91 ? -6.132 19.020 11.942 1.00 58.94 91 ASN A N 1
ATOM 719 C CA . ASN A 1 91 ? -6.046 19.390 13.345 1.00 58.94 91 ASN A CA 1
ATOM 720 C C . ASN A 1 91 ? -7.293 20.223 13.644 1.00 58.94 91 ASN A C 1
ATOM 722 O O . ASN A 1 91 ? -7.369 21.374 13.210 1.00 58.94 91 ASN A O 1
ATOM 726 N N . ASN A 1 92 ? -8.256 19.653 14.368 1.00 47.84 92 ASN A N 1
ATOM 727 C CA . ASN A 1 92 ? -9.274 20.456 15.030 1.00 47.84 92 ASN A CA 1
ATOM 728 C C . ASN A 1 92 ? -8.537 21.369 16.013 1.00 47.84 92 ASN A C 1
ATOM 730 O O . ASN A 1 92 ? -8.027 20.924 17.039 1.00 47.84 92 ASN A O 1
ATOM 734 N N . LEU A 1 93 ? -8.400 22.640 15.644 1.00 34.84 93 LEU A N 1
ATOM 735 C CA . LEU A 1 93 ? -8.029 23.677 16.589 1.00 34.84 93 LEU A CA 1
ATOM 736 C C . LEU A 1 93 ? -9.192 23.782 17.579 1.00 34.84 93 LEU A C 1
ATOM 738 O O . LEU A 1 93 ? -10.264 24.247 17.202 1.00 34.84 93 LEU A O 1
ATOM 742 N N . ASP A 1 94 ? -8.982 23.333 18.817 1.00 43.06 94 ASP A N 1
ATOM 743 C CA . ASP A 1 94 ? -9.778 23.787 19.961 1.00 43.06 94 ASP A CA 1
ATOM 744 C C . ASP A 1 94 ? -9.435 25.271 20.172 1.00 43.06 94 ASP A C 1
ATOM 746 O O . ASP A 1 94 ? -8.512 25.617 20.915 1.00 43.06 94 ASP A O 1
ATOM 750 N N . ILE A 1 95 ? -10.108 26.147 19.423 1.00 45.47 95 ILE A N 1
ATOM 751 C CA . ILE A 1 95 ? -10.089 27.605 19.607 1.00 45.47 95 ILE A CA 1
ATOM 752 C C . ILE A 1 95 ? -11.488 28.120 19.911 1.00 45.47 95 ILE A C 1
ATOM 754 O O . ILE A 1 95 ? -12.453 27.644 19.273 1.00 45.47 95 ILE A O 1
#

Radius of gyration: 14.01 Å; chains: 1; bounding box: 27×42×34 Å

Secondary structure (DSSP, 8-state):
-EEEEEEETTSPPEEEEEEEEEEEEETTTTEEEEEEEETTS-EEEEEEETTSEEEEEEEEGGG-HHHHHHHHTT-HHHHHHHHHTT---------

Organism: NCBI:txid2058152

pLDDT: mean 92.28, std 11.73, range [34.84, 98.44]

Foldseek 3Di:
DAWDWAAEPPDDIDIFDWAWQAWDQPVVQQWIWTWTQGPQQWIKIFIAHVVRHTPDIDIGPNPDPVVLCVVQPDDPRSVRRCVSVVHDPDDPPPD